Protein AF-A0A966T305-F1 (afdb_monomer_lite)

pLDDT: mean 92.02, std 12.68, range [42.16, 98.62]

Sequence (146 aa):
TTRTPRRPPSGLQHDDQLLHWLQQVYAPIDRLLGQVINPFPAQLRALSADPYDDLLMEDFCQFLQQSQAKLEKVEQLYRSLAAPPSAQGFSLSVYHCLSQVQDALTELDRYTMGYVDSYLRDGREMIREAKRRRIRLQEERRRLEL

Radius of gyration: 20.03 Å; chains: 1; bounding box: 61×20×65 Å

Structure (mmCIF, N/CA/C/O backbone):
data_AF-A0A966T305-F1
#
_entry.id   AF-A0A966T305-F1
#
loop_
_atom_site.group_PDB
_atom_site.id
_atom_site.type_symbol
_atom_site.label_atom_id
_atom_site.label_alt_id
_atom_site.label_comp_id
_atom_site.label_asym_id
_atom_site.label_entity_id
_atom_site.label_seq_id
_atom_site.pdbx_PDB_ins_code
_atom_site.Cartn_x
_atom_site.Cartn_y
_atom_site.Cartn_z
_atom_site.occupancy
_atom_site.B_iso_or_equiv
_atom_site.auth_seq_id
_atom_site.auth_comp_id
_atom_site.auth_asym_id
_atom_site.auth_atom_id
_atom_site.pdbx_PDB_model_num
ATOM 1 N N . THR A 1 1 ? -44.939 3.328 42.242 1.00 48.66 1 THR A N 1
ATOM 2 C CA . THR A 1 1 ? -43.838 2.436 41.822 1.00 48.66 1 THR A CA 1
ATOM 3 C C . THR A 1 1 ? -43.278 2.933 40.508 1.00 48.66 1 THR A C 1
ATOM 5 O O . THR A 1 1 ? -43.838 2.634 39.463 1.00 48.66 1 THR A O 1
ATOM 8 N N . THR A 1 2 ? -42.236 3.762 40.543 1.00 42.16 2 THR A N 1
ATOM 9 C CA . THR A 1 2 ? -41.645 4.348 39.328 1.00 42.16 2 THR A CA 1
ATOM 10 C C . THR A 1 2 ? -40.404 3.539 38.974 1.00 42.16 2 THR A C 1
ATOM 12 O O . THR A 1 2 ? -39.433 3.520 39.724 1.00 42.16 2 THR A O 1
ATOM 15 N N . ARG A 1 3 ? -40.480 2.782 37.878 1.00 46.00 3 ARG A N 1
ATOM 16 C CA . ARG A 1 3 ? -39.428 1.869 37.421 1.00 46.00 3 ARG A CA 1
ATOM 17 C C . ARG A 1 3 ? -38.397 2.672 36.625 1.00 46.00 3 ARG A C 1
ATOM 19 O O . ARG A 1 3 ? -38.650 3.031 35.480 1.00 46.00 3 ARG A O 1
ATOM 26 N N . THR A 1 4 ? -37.261 2.980 37.242 1.00 52.81 4 THR A N 1
ATOM 27 C CA . THR A 1 4 ? -36.114 3.642 36.602 1.00 52.81 4 THR A CA 1
ATOM 28 C C . THR A 1 4 ? -35.628 2.814 35.401 1.00 52.81 4 THR A C 1
ATOM 30 O O . THR A 1 4 ? -35.483 1.595 35.542 1.00 52.81 4 THR A O 1
ATOM 33 N N . PRO A 1 5 ? -35.373 3.409 34.220 1.00 55.97 5 PRO A N 1
ATOM 34 C CA . PRO A 1 5 ? -34.831 2.667 33.091 1.00 55.97 5 PRO A CA 1
ATOM 35 C C . PRO A 1 5 ? -33.376 2.290 33.386 1.00 55.97 5 PRO A C 1
ATOM 37 O O . PRO A 1 5 ? -32.543 3.131 33.724 1.00 55.97 5 PRO A O 1
ATOM 40 N N . ARG A 1 6 ? -33.081 0.992 33.293 1.00 56.44 6 ARG A N 1
ATOM 41 C CA . ARG A 1 6 ? -31.749 0.414 33.488 1.00 56.44 6 ARG A CA 1
ATOM 42 C C . ARG A 1 6 ? -30.863 0.895 32.335 1.00 56.44 6 ARG A C 1
ATOM 44 O O . ARG A 1 6 ? -31.044 0.457 31.203 1.00 56.44 6 ARG A O 1
ATOM 51 N N . ARG A 1 7 ? -29.953 1.836 32.605 1.00 55.78 7 ARG A N 1
ATOM 52 C CA . ARG A 1 7 ? -28.942 2.283 31.636 1.00 55.78 7 ARG A CA 1
ATOM 53 C C . ARG A 1 7 ? -28.098 1.053 31.262 1.00 55.78 7 ARG A C 1
ATOM 55 O O . ARG A 1 7 ? -27.622 0.386 32.186 1.00 55.78 7 ARG A O 1
ATOM 62 N N . PRO A 1 8 ? -27.953 0.694 29.974 1.00 54.78 8 PRO A N 1
ATOM 63 C CA . PRO A 1 8 ? -27.052 -0.388 29.596 1.00 54.78 8 PRO A CA 1
ATOM 64 C C . PRO A 1 8 ? -25.635 -0.048 30.088 1.00 54.78 8 PRO A C 1
ATOM 66 O O . PRO A 1 8 ? -25.285 1.137 30.149 1.00 54.78 8 PRO A O 1
ATOM 69 N N . PRO A 1 9 ? -24.836 -1.045 30.503 1.00 54.09 9 PRO A N 1
ATOM 70 C CA . PRO A 1 9 ? -23.483 -0.793 30.968 1.00 54.09 9 PRO A CA 1
ATOM 71 C C . PRO A 1 9 ? -22.689 -0.204 29.803 1.00 54.09 9 PRO A C 1
ATOM 73 O O . PRO A 1 9 ? -22.627 -0.787 28.723 1.00 54.09 9 PRO A O 1
ATOM 76 N N . SER A 1 10 ? -22.112 0.974 30.024 1.00 62.09 10 SER A N 1
ATOM 77 C CA . SER A 1 10 ? -21.387 1.743 29.015 1.00 62.09 10 SER A CA 1
ATOM 78 C C . SER A 1 10 ? -20.313 0.922 28.297 1.00 62.09 10 SER A C 1
ATOM 80 O O . SER A 1 10 ? -20.098 1.162 27.120 1.00 62.09 10 SER A O 1
ATOM 82 N N . GLY A 1 11 ? -19.696 -0.073 28.947 1.00 62.91 11 GLY A N 1
ATOM 83 C CA . GLY A 1 11 ? -18.688 -0.954 28.337 1.00 62.91 11 GLY A CA 1
ATOM 84 C C . GLY A 1 11 ? -19.159 -1.681 27.070 1.00 62.91 11 GLY A C 1
ATOM 85 O O . GLY A 1 11 ? -18.491 -1.584 26.051 1.00 62.91 11 GLY A O 1
ATOM 86 N N . LEU A 1 12 ? -20.354 -2.287 27.080 1.00 66.12 12 LEU A N 1
ATOM 87 C CA . LEU A 1 12 ? -20.874 -3.038 25.921 1.00 66.12 12 LEU A CA 1
ATOM 88 C C . LEU A 1 12 ? -21.051 -2.148 24.679 1.00 66.12 12 LEU A C 1
ATOM 90 O O . LEU A 1 12 ? -20.764 -2.563 23.565 1.00 66.12 12 LEU A O 1
ATOM 94 N N . GLN A 1 13 ? -21.468 -0.894 24.874 1.00 71.44 13 GLN A N 1
ATOM 95 C CA . GLN A 1 13 ? -21.659 0.054 23.772 1.00 71.44 13 GLN A CA 1
ATOM 96 C C . GLN A 1 13 ? -20.336 0.529 23.152 1.00 71.44 13 GLN A C 1
ATOM 98 O O . GLN A 1 13 ? -20.300 0.831 21.960 1.00 71.44 13 GLN A O 1
ATOM 103 N N . HIS A 1 14 ? -19.259 0.613 23.941 1.00 75.31 14 HIS A N 1
ATOM 104 C CA . HIS A 1 14 ? -17.938 0.983 23.424 1.00 75.31 14 HIS A CA 1
ATOM 105 C C . HIS A 1 14 ? -17.327 -0.162 22.607 1.00 75.31 14 HIS A C 1
ATOM 107 O O . HIS A 1 14 ? -16.736 0.098 21.557 1.00 75.31 14 HIS A O 1
ATOM 113 N N . ASP A 1 15 ? -17.525 -1.406 23.046 1.00 81.31 15 ASP A N 1
ATOM 114 C CA . ASP A 1 15 ? -17.073 -2.599 22.324 1.00 81.31 15 ASP A CA 1
ATOM 115 C C . ASP A 1 15 ? -17.834 -2.763 20.998 1.00 81.31 15 ASP A C 1
ATOM 117 O O . ASP A 1 15 ? -17.219 -2.991 19.955 1.00 81.31 15 ASP A O 1
ATOM 121 N N . ASP A 1 16 ? -19.151 -2.522 20.993 1.00 88.44 16 ASP A N 1
ATOM 122 C CA . ASP A 1 16 ? -19.966 -2.528 19.771 1.00 88.44 16 ASP A CA 1
ATOM 123 C C . ASP A 1 16 ? -19.510 -1.453 18.767 1.00 88.44 16 ASP A C 1
ATOM 125 O O . ASP A 1 16 ? -19.398 -1.717 17.565 1.00 88.44 16 ASP A O 1
ATOM 129 N N . GLN A 1 17 ? -19.200 -0.239 19.241 1.00 91.38 17 GLN A N 1
ATOM 130 C CA . GLN A 1 17 ? -18.709 0.846 18.384 1.00 91.38 17 GLN A CA 1
ATOM 131 C C . GLN A 1 17 ? -17.326 0.527 17.794 1.00 91.38 17 GLN A C 1
ATOM 133 O O . GLN A 1 17 ? -17.070 0.829 16.623 1.00 91.38 17 GLN A O 1
ATOM 138 N N . LEU A 1 18 ? -16.446 -0.093 18.586 1.00 92.50 18 LEU A N 1
ATOM 139 C CA . LEU A 1 18 ? -15.132 -0.553 18.143 1.00 92.50 18 LEU A CA 1
ATOM 140 C C . LEU A 1 18 ? -15.253 -1.625 17.062 1.00 92.50 18 LEU A C 1
ATOM 142 O O . LEU A 1 18 ? -14.681 -1.465 15.982 1.00 92.50 18 LEU A O 1
ATOM 146 N N . LEU A 1 19 ? -16.026 -2.682 17.318 1.00 93.25 19 LEU A N 1
ATOM 147 C CA . LEU A 1 19 ? -16.243 -3.766 16.361 1.00 93.25 19 LEU A CA 1
ATOM 148 C C . LEU A 1 19 ? -16.861 -3.250 15.061 1.00 93.25 19 LEU A C 1
ATOM 150 O O . LEU A 1 19 ? -16.399 -3.601 13.974 1.00 93.25 19 LEU A O 1
ATOM 154 N N . HIS A 1 20 ? -17.854 -2.365 15.162 1.00 94.69 20 HIS A N 1
ATOM 155 C CA . HIS A 1 20 ? -18.473 -1.745 13.999 1.00 94.69 20 HIS A CA 1
ATOM 156 C C . HIS A 1 20 ? -17.455 -0.949 13.170 1.00 94.69 20 HIS A C 1
ATOM 158 O O . HIS A 1 20 ? -17.374 -1.128 11.954 1.00 94.69 20 HIS A O 1
ATOM 164 N N . TRP A 1 21 ? -16.625 -0.116 13.807 1.00 96.25 21 TRP A N 1
ATOM 165 C CA . TRP A 1 21 ? -15.585 0.637 13.102 1.00 96.25 21 TRP A CA 1
ATOM 166 C C . TRP A 1 21 ? -14.530 -0.286 12.470 1.00 96.25 21 TRP A C 1
ATOM 168 O O . TRP A 1 21 ? -14.159 -0.097 11.309 1.00 96.25 21 TRP A O 1
ATOM 178 N N . LEU A 1 22 ? -14.099 -1.338 13.174 1.00 96.06 22 LEU A N 1
ATOM 179 C CA . LEU A 1 22 ? -13.148 -2.316 12.638 1.00 96.06 22 LEU A CA 1
ATOM 180 C C . LEU A 1 22 ? -13.691 -3.028 11.391 1.00 96.06 22 LEU A C 1
ATOM 182 O O . LEU A 1 22 ? -12.944 -3.254 10.438 1.00 96.06 22 LEU A O 1
ATOM 186 N N . GLN A 1 23 ? -14.980 -3.364 11.378 1.00 95.94 23 GLN A N 1
ATOM 187 C CA . GLN A 1 23 ? -15.622 -4.059 10.262 1.00 95.94 23 GLN A CA 1
ATOM 188 C C . GLN A 1 23 ? -15.908 -3.141 9.071 1.00 95.94 23 GLN A C 1
ATOM 190 O O . GLN A 1 23 ? -15.674 -3.543 7.933 1.00 95.94 23 GLN A O 1
ATOM 195 N N . GLN A 1 24 ? -16.415 -1.931 9.318 1.00 96.81 24 GLN A N 1
ATOM 196 C CA . GLN A 1 24 ? -16.859 -1.020 8.257 1.00 96.81 24 GLN A CA 1
ATOM 197 C C . GLN A 1 24 ? -15.719 -0.178 7.672 1.00 96.81 24 GLN A C 1
ATOM 199 O O . GLN A 1 24 ? -15.748 0.152 6.490 1.00 96.81 24 GLN A O 1
ATOM 204 N N . VAL A 1 25 ? -14.704 0.152 8.478 1.00 97.38 25 VAL A N 1
ATOM 205 C CA . VAL A 1 25 ? -13.590 1.021 8.068 1.00 97.38 25 VAL A CA 1
ATOM 206 C C . VAL A 1 25 ? -12.314 0.214 7.898 1.00 97.38 25 VAL A C 1
ATOM 208 O O . VAL A 1 25 ? -11.794 0.092 6.789 1.00 97.38 25 VAL A O 1
ATOM 211 N N . TYR A 1 26 ? -11.799 -0.370 8.981 1.00 97.62 26 TYR A N 1
ATOM 212 C CA . TYR A 1 26 ? -10.453 -0.940 8.957 1.00 97.62 26 TYR A CA 1
ATOM 213 C C . TYR A 1 26 ? -10.330 -2.185 8.068 1.00 97.62 26 TYR A C 1
ATOM 215 O O . TYR A 1 26 ? -9.388 -2.277 7.286 1.00 97.62 26 TYR A O 1
ATOM 223 N N . ALA A 1 27 ? -11.254 -3.145 8.147 1.00 97.69 27 ALA A N 1
ATOM 224 C CA . ALA A 1 27 ? -11.143 -4.386 7.381 1.00 97.69 27 ALA A CA 1
ATOM 225 C C . ALA A 1 27 ? -11.144 -4.157 5.848 1.00 97.69 27 ALA A C 1
ATOM 227 O O . ALA A 1 27 ? -10.285 -4.728 5.164 1.00 97.69 27 ALA A O 1
ATOM 228 N N . PRO A 1 28 ? -12.015 -3.295 5.281 1.00 98.31 28 PRO A N 1
ATOM 229 C CA . PRO A 1 28 ? -11.923 -2.890 3.879 1.00 98.31 28 PRO A CA 1
ATOM 230 C C . PRO A 1 28 ? -10.607 -2.182 3.536 1.00 98.31 28 PRO A C 1
ATOM 232 O O . PRO A 1 28 ? -10.013 -2.476 2.495 1.00 98.31 28 PRO A O 1
ATOM 235 N N . ILE A 1 29 ? -10.116 -1.304 4.418 1.00 98.56 29 ILE A N 1
ATOM 236 C CA . ILE A 1 29 ? -8.833 -0.612 4.238 1.00 98.56 29 ILE A CA 1
ATOM 237 C C . ILE A 1 29 ? -7.673 -1.609 4.191 1.00 98.56 29 ILE A C 1
ATOM 239 O O . ILE A 1 29 ? -6.886 -1.580 3.246 1.00 98.56 29 ILE A O 1
ATOM 243 N N . ASP A 1 30 ? -7.576 -2.530 5.153 1.00 98.50 30 ASP A N 1
ATOM 244 C CA . ASP A 1 30 ? -6.504 -3.530 5.195 1.00 98.50 30 ASP A CA 1
ATOM 245 C C . ASP A 1 30 ? -6.492 -4.397 3.931 1.00 98.50 30 ASP A C 1
ATOM 247 O O . ASP A 1 30 ? -5.423 -4.714 3.397 1.00 98.50 30 ASP A O 1
ATOM 251 N N . ARG A 1 31 ? -7.675 -4.752 3.414 1.00 98.50 31 ARG A N 1
ATOM 252 C CA . ARG A 1 31 ? -7.807 -5.492 2.156 1.00 98.50 31 ARG A CA 1
ATOM 253 C C . ARG A 1 31 ? -7.272 -4.687 0.972 1.00 98.50 31 ARG A C 1
ATOM 255 O O . ARG A 1 31 ? -6.495 -5.233 0.188 1.00 98.50 31 ARG A O 1
ATOM 262 N N . LEU A 1 32 ? -7.673 -3.424 0.830 1.00 98.62 32 LEU A N 1
ATOM 263 C CA . LEU A 1 32 ? -7.237 -2.560 -0.274 1.00 98.62 32 LEU A CA 1
ATOM 264 C C . LEU A 1 32 ? -5.732 -2.278 -0.213 1.00 98.62 32 LEU A C 1
ATOM 266 O O . LEU A 1 32 ? -5.047 -2.430 -1.223 1.00 98.62 32 LEU A O 1
ATOM 270 N N . LEU A 1 33 ? -5.194 -1.979 0.972 1.00 98.50 33 LEU A N 1
ATOM 271 C CA . LEU A 1 33 ? -3.750 -1.835 1.179 1.00 98.50 33 LEU A CA 1
ATOM 272 C C . LEU A 1 33 ? -3.006 -3.120 0.798 1.00 98.50 33 LEU A C 1
ATOM 274 O O . LEU A 1 33 ? -1.971 -3.068 0.138 1.00 98.50 33 LEU A O 1
ATOM 278 N N . GLY A 1 34 ? -3.551 -4.290 1.143 1.00 98.38 34 GLY A N 1
ATOM 279 C CA . GLY A 1 34 ? -2.997 -5.579 0.730 1.00 98.38 34 GLY A CA 1
ATOM 280 C C . GLY A 1 34 ? -2.967 -5.772 -0.790 1.00 98.38 34 GLY A C 1
ATOM 281 O O . GLY A 1 34 ? -1.996 -6.318 -1.311 1.00 98.38 34 GLY A O 1
ATOM 282 N N . GLN A 1 35 ? -3.988 -5.299 -1.508 1.00 98.31 35 GLN A N 1
ATOM 283 C CA . GLN A 1 35 ? -4.053 -5.360 -2.975 1.00 98.31 35 GLN A CA 1
ATOM 284 C C . GLN A 1 35 ? -3.048 -4.436 -3.673 1.00 98.31 35 GLN A C 1
ATOM 286 O O . GLN A 1 35 ? -2.744 -4.669 -4.838 1.00 98.31 35 GLN A O 1
ATOM 291 N N . VAL A 1 36 ? -2.530 -3.419 -2.983 1.00 98.25 36 VAL A N 1
ATOM 292 C CA . VAL A 1 36 ? -1.468 -2.537 -3.496 1.00 98.25 36 VAL A CA 1
ATOM 293 C C . VAL A 1 36 ? -0.086 -3.069 -3.103 1.00 98.25 36 VAL A C 1
ATOM 295 O O . VAL A 1 36 ? 0.784 -3.259 -3.948 1.00 98.25 36 VAL A O 1
ATOM 298 N N . ILE A 1 37 ? 0.115 -3.379 -1.820 1.00 98.38 37 ILE A N 1
ATOM 299 C CA . ILE A 1 37 ? 1.431 -3.729 -1.268 1.00 98.38 37 ILE A CA 1
ATOM 300 C C . ILE A 1 37 ? 1.895 -5.124 -1.714 1.00 98.38 37 ILE A C 1
ATOM 302 O O . ILE A 1 37 ? 3.080 -5.328 -1.981 1.00 98.38 37 ILE A O 1
ATOM 306 N N . ASN A 1 38 ? 0.999 -6.117 -1.760 1.00 97.94 38 ASN A N 1
ATOM 307 C CA . ASN A 1 38 ? 1.408 -7.507 -1.992 1.00 97.94 38 ASN A CA 1
ATOM 308 C C . ASN A 1 38 ? 1.863 -7.794 -3.434 1.00 97.94 38 ASN A C 1
ATOM 310 O O . ASN A 1 38 ? 2.838 -8.534 -3.576 1.00 97.94 38 ASN A O 1
ATOM 314 N N . PRO A 1 39 ? 1.223 -7.247 -4.490 1.00 97.81 39 PRO A N 1
ATOM 315 C CA . PRO A 1 39 ? 1.677 -7.462 -5.866 1.00 97.81 39 PRO A CA 1
ATOM 316 C C . PRO A 1 39 ? 2.970 -6.716 -6.213 1.00 97.81 39 PRO A C 1
ATOM 318 O O . PRO A 1 39 ? 3.681 -7.134 -7.125 1.00 97.81 39 PRO A O 1
ATOM 321 N N . PHE A 1 40 ? 3.310 -5.655 -5.471 1.00 97.12 40 PHE A N 1
ATOM 322 C CA . PHE A 1 40 ? 4.425 -4.760 -5.788 1.00 97.12 40 PHE A CA 1
ATOM 323 C C . PHE A 1 40 ? 5.767 -5.465 -6.075 1.00 97.12 40 PHE A C 1
ATOM 325 O O . PHE A 1 40 ? 6.388 -5.159 -7.091 1.00 97.12 40 PHE A O 1
ATOM 332 N N . PRO A 1 41 ? 6.230 -6.457 -5.282 1.00 96.31 41 PRO A N 1
ATOM 333 C CA . PRO A 1 41 ? 7.487 -7.139 -5.582 1.00 96.31 41 PRO A CA 1
ATOM 334 C C . PRO A 1 41 ? 7.473 -7.903 -6.909 1.00 96.31 41 PRO A C 1
ATOM 336 O O . PRO A 1 41 ? 8.530 -8.092 -7.496 1.00 96.31 41 PRO A O 1
ATOM 339 N N . ALA A 1 42 ? 6.314 -8.395 -7.356 1.00 97.19 42 ALA A N 1
ATOM 340 C CA . ALA A 1 42 ? 6.199 -9.078 -8.642 1.00 97.19 42 ALA A CA 1
ATOM 341 C C . ALA A 1 42 ? 6.228 -8.079 -9.802 1.00 97.19 42 ALA A C 1
ATOM 343 O O . ALA A 1 42 ? 6.963 -8.304 -10.755 1.00 97.19 42 ALA A O 1
ATOM 344 N N . GLN A 1 43 ? 5.512 -6.962 -9.662 1.00 97.69 43 GLN A N 1
ATOM 345 C CA . GLN A 1 43 ? 5.498 -5.862 -10.631 1.00 97.69 43 GLN A CA 1
ATOM 346 C C . GLN A 1 43 ? 6.900 -5.285 -10.844 1.00 97.69 43 GLN A C 1
ATOM 348 O O . GLN A 1 43 ? 7.383 -5.195 -11.965 1.00 97.69 43 GLN A O 1
ATOM 353 N N . LEU A 1 44 ? 7.616 -5.017 -9.749 1.00 94.81 44 LEU A N 1
ATOM 354 C CA . LEU A 1 44 ? 8.984 -4.518 -9.827 1.00 94.81 44 LEU A CA 1
ATOM 355 C C . LEU A 1 44 ? 9.951 -5.535 -10.457 1.00 94.81 44 LEU A C 1
ATOM 357 O O . LEU A 1 44 ? 10.851 -5.149 -11.195 1.00 94.81 44 LEU A O 1
ATOM 361 N N . ARG A 1 45 ? 9.783 -6.834 -10.168 1.00 96.44 45 ARG A N 1
ATOM 362 C CA . ARG A 1 45 ? 10.595 -7.884 -10.804 1.00 96.44 45 ARG A CA 1
ATOM 363 C C . ARG A 1 45 ? 10.346 -7.965 -12.308 1.00 96.44 45 ARG A C 1
ATOM 365 O O . ARG A 1 45 ? 11.312 -8.153 -13.037 1.00 96.44 45 ARG A O 1
ATOM 372 N N . ALA A 1 46 ? 9.092 -7.836 -12.743 1.00 96.88 46 ALA A N 1
ATOM 373 C CA . ALA A 1 46 ? 8.746 -7.818 -14.160 1.00 96.88 46 ALA A CA 1
ATOM 374 C C . ALA A 1 46 ? 9.441 -6.645 -14.865 1.00 96.88 46 ALA A C 1
ATOM 376 O O . ALA A 1 46 ? 10.227 -6.880 -15.774 1.00 96.88 46 ALA A O 1
ATOM 377 N N . LEU A 1 47 ? 9.274 -5.421 -14.349 1.00 95.88 47 LEU A N 1
ATOM 378 C CA . LEU A 1 47 ? 9.921 -4.227 -14.902 1.00 95.88 47 LEU A CA 1
ATOM 379 C C . LEU A 1 47 ? 11.455 -4.317 -14.907 1.00 95.88 47 LEU A C 1
ATOM 381 O O . LEU A 1 47 ? 12.106 -3.836 -15.824 1.00 95.88 47 LEU A O 1
ATOM 385 N N . SER A 1 48 ? 12.057 -4.962 -13.902 1.00 92.88 48 SER A N 1
ATOM 386 C CA . SER A 1 48 ? 13.518 -5.089 -13.824 1.00 92.88 48 SER A CA 1
ATOM 387 C C . SER A 1 48 ? 14.145 -5.986 -14.899 1.00 92.88 48 SER A C 1
ATOM 389 O O . SER A 1 48 ? 15.371 -6.037 -14.973 1.00 92.88 48 SER A O 1
ATOM 391 N N . ALA A 1 49 ? 13.339 -6.709 -15.689 1.00 94.69 49 ALA A N 1
ATOM 392 C CA . ALA A 1 49 ? 13.841 -7.487 -16.818 1.00 94.69 49 ALA A CA 1
ATOM 393 C C . ALA A 1 49 ? 14.389 -6.576 -17.927 1.00 94.69 49 ALA A C 1
ATOM 395 O O . ALA A 1 49 ? 15.478 -6.839 -18.432 1.00 94.69 49 ALA A O 1
ATOM 396 N N . ASP A 1 50 ? 13.665 -5.500 -18.241 1.00 95.19 50 ASP A N 1
ATOM 397 C CA . ASP A 1 50 ? 14.121 -4.394 -19.081 1.00 95.19 50 ASP A CA 1
ATOM 398 C C . ASP A 1 50 ? 13.307 -3.125 -18.750 1.00 95.19 50 ASP A C 1
ATOM 400 O O . ASP A 1 50 ? 12.150 -3.013 -19.155 1.00 95.19 50 ASP A O 1
ATOM 404 N N . PRO A 1 51 ? 13.873 -2.160 -18.001 1.00 90.94 51 PRO A N 1
ATOM 405 C CA . PRO A 1 51 ? 13.158 -0.942 -17.629 1.00 90.94 51 PRO A CA 1
ATOM 406 C C . PRO A 1 51 ? 12.803 -0.025 -18.800 1.00 90.94 51 PRO A C 1
ATOM 408 O O . PRO A 1 51 ? 11.996 0.878 -18.607 1.00 90.94 51 PRO A O 1
ATOM 411 N N . TYR A 1 52 ? 13.423 -0.209 -19.969 1.00 92.56 52 TYR A N 1
ATOM 412 C CA . TYR A 1 52 ? 13.176 0.600 -21.165 1.00 92.56 52 TYR A CA 1
ATOM 413 C C . TYR A 1 52 ? 12.242 -0.090 -22.164 1.00 92.56 52 TYR A C 1
ATOM 415 O O . TYR A 1 52 ? 11.964 0.475 -23.219 1.00 92.56 52 TYR A O 1
ATOM 423 N N . ASP A 1 53 ? 11.767 -1.298 -21.852 1.00 97.06 53 ASP A N 1
ATOM 424 C CA . ASP A 1 53 ? 10.735 -1.964 -22.637 1.00 97.06 53 ASP A CA 1
ATOM 425 C C . ASP A 1 53 ? 9.383 -1.273 -22.407 1.00 97.06 53 ASP A C 1
ATOM 427 O O . ASP A 1 53 ? 8.885 -1.189 -21.279 1.00 97.06 53 ASP A O 1
ATOM 431 N N . ASP A 1 54 ? 8.791 -0.774 -23.494 1.00 96.12 54 ASP A N 1
ATOM 432 C CA . ASP A 1 54 ? 7.551 0.002 -23.453 1.00 96.12 54 ASP A CA 1
ATOM 433 C C . ASP A 1 54 ? 6.380 -0.792 -22.853 1.00 96.12 54 ASP A C 1
ATOM 435 O O . ASP A 1 54 ? 5.561 -0.214 -22.139 1.00 96.12 54 ASP A O 1
ATOM 439 N N . LEU A 1 55 ? 6.302 -2.109 -23.090 1.00 97.69 55 LEU A N 1
ATOM 440 C CA . LEU A 1 55 ? 5.216 -2.948 -22.573 1.00 97.69 55 LEU A CA 1
ATOM 441 C C . LEU A 1 55 ? 5.377 -3.184 -21.071 1.00 97.69 55 LEU A C 1
ATOM 443 O O . LEU A 1 55 ? 4.411 -3.063 -20.319 1.00 97.69 55 LEU A O 1
ATOM 447 N N . LEU A 1 56 ? 6.597 -3.479 -20.614 1.00 97.69 56 LEU A N 1
ATOM 448 C CA . LEU A 1 56 ? 6.877 -3.637 -19.185 1.00 97.69 56 LEU A CA 1
ATOM 449 C C . LEU A 1 56 ? 6.636 -2.332 -18.416 1.00 97.69 56 LEU A C 1
ATOM 451 O O . LEU A 1 56 ? 6.117 -2.364 -17.295 1.00 97.69 56 LEU A O 1
ATOM 455 N N . MET A 1 57 ? 6.989 -1.191 -19.012 1.00 97.38 57 MET A N 1
ATOM 456 C CA . MET A 1 57 ? 6.708 0.121 -18.436 1.00 97.38 57 MET A CA 1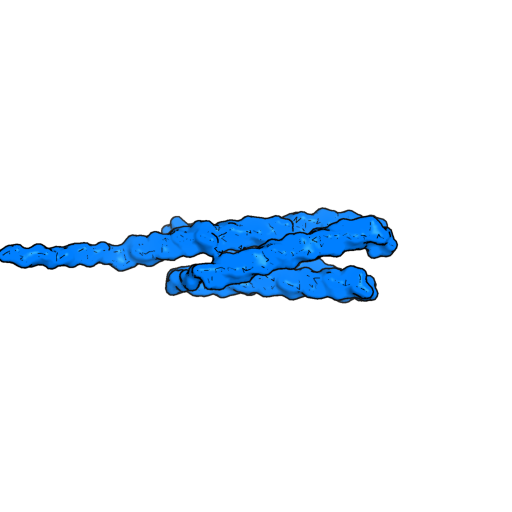
ATOM 457 C C . MET A 1 57 ? 5.205 0.423 -18.426 1.00 97.38 57 MET A C 1
ATOM 459 O O . MET A 1 57 ? 4.690 0.870 -17.402 1.00 97.38 57 MET A O 1
ATOM 463 N N . GLU A 1 58 ? 4.480 0.148 -19.514 1.00 97.94 58 GLU A N 1
ATOM 464 C CA . GLU A 1 58 ? 3.025 0.332 -19.586 1.00 97.94 58 GLU A CA 1
ATOM 465 C C . GLU A 1 58 ? 2.296 -0.506 -18.525 1.00 97.94 58 GLU A C 1
ATOM 467 O O . GLU A 1 58 ? 1.470 0.032 -17.781 1.00 97.94 58 GLU A O 1
ATOM 472 N N . ASP A 1 59 ? 2.657 -1.783 -18.378 1.00 98.25 59 ASP A N 1
ATOM 473 C CA . ASP A 1 59 ? 2.114 -2.673 -17.346 1.00 98.25 59 ASP A CA 1
ATOM 474 C C . ASP A 1 59 ? 2.362 -2.113 -15.934 1.00 98.25 59 ASP A C 1
ATOM 476 O O . ASP A 1 59 ? 1.468 -2.109 -15.074 1.00 98.25 59 ASP A O 1
ATOM 480 N N . PHE A 1 60 ? 3.569 -1.593 -15.684 1.00 98.06 60 PHE A N 1
ATOM 481 C CA . PHE A 1 60 ? 3.914 -0.993 -14.399 1.00 98.06 60 PHE A CA 1
ATOM 482 C C . PHE A 1 60 ? 3.130 0.302 -14.137 1.00 98.06 60 PHE A C 1
ATOM 484 O O . PHE A 1 60 ? 2.561 0.465 -13.053 1.00 98.06 60 PHE A O 1
ATOM 491 N N . CYS A 1 61 ? 3.022 1.191 -15.126 1.00 98.12 61 CYS A N 1
ATOM 492 C CA . CYS A 1 61 ? 2.200 2.403 -15.070 1.00 98.12 61 CYS A CA 1
ATOM 493 C C . CYS A 1 61 ? 0.726 2.074 -14.798 1.00 98.12 61 CYS A C 1
ATOM 495 O O . CYS A 1 61 ? 0.094 2.685 -13.930 1.00 98.12 61 CYS A O 1
ATOM 497 N N . GLN A 1 62 ? 0.180 1.058 -15.472 1.00 98.50 62 GLN A N 1
ATOM 498 C CA . GLN A 1 62 ? -1.186 0.599 -15.247 1.00 98.50 62 GLN A CA 1
ATOM 499 C C . GLN A 1 62 ? -1.369 0.098 -13.807 1.00 98.50 62 GLN A C 1
ATOM 501 O O . GLN A 1 62 ? -2.365 0.420 -13.147 1.00 98.50 62 GLN A O 1
ATOM 506 N N . PHE A 1 63 ? -0.399 -0.653 -13.280 1.00 98.56 63 PHE A N 1
ATOM 507 C CA . PHE A 1 63 ? -0.400 -1.070 -11.882 1.00 98.56 63 PHE A CA 1
ATOM 508 C C . PHE A 1 63 ? -0.387 0.128 -10.915 1.00 98.56 63 PHE A C 1
ATOM 510 O O . PHE A 1 63 ? -1.146 0.119 -9.935 1.00 98.56 63 PHE A O 1
ATOM 517 N N . LEU A 1 64 ? 0.420 1.165 -11.175 1.00 98.38 64 LEU A N 1
ATOM 518 C CA . LEU A 1 64 ? 0.450 2.384 -10.358 1.00 98.38 64 LEU A CA 1
ATOM 519 C C . LEU A 1 64 ? -0.903 3.105 -10.385 1.00 98.38 64 LEU A C 1
ATOM 521 O O . LEU A 1 64 ? -1.463 3.377 -9.321 1.00 98.38 64 LEU A O 1
ATOM 525 N N . GLN A 1 65 ? -1.489 3.311 -11.566 1.00 98.44 65 GLN A N 1
ATOM 526 C CA . GLN A 1 65 ? -2.797 3.955 -11.724 1.00 98.44 65 GLN A CA 1
ATOM 527 C C . GLN A 1 65 ? -3.904 3.190 -10.981 1.00 98.44 65 GLN A C 1
ATOM 529 O O . GLN A 1 65 ? -4.688 3.759 -10.216 1.00 98.44 65 GLN A O 1
ATOM 534 N N . GLN A 1 66 ? -3.950 1.866 -11.144 1.00 98.56 66 GLN A N 1
ATOM 535 C CA . GLN A 1 66 ? -4.905 1.022 -10.427 1.00 98.56 66 GLN A CA 1
ATOM 536 C C . GLN A 1 66 ? -4.673 1.027 -8.913 1.00 98.56 66 GLN A C 1
ATOM 538 O O . GLN A 1 66 ? -5.603 0.737 -8.153 1.00 98.56 66 GLN A O 1
ATOM 543 N N . SER A 1 67 ? -3.442 1.257 -8.462 1.00 98.56 67 SER A N 1
ATOM 544 C CA . SER A 1 67 ? -3.102 1.354 -7.044 1.00 98.56 67 SER A CA 1
ATOM 545 C C . SER A 1 67 ? -3.558 2.688 -6.463 1.00 98.56 67 SER A C 1
ATOM 547 O O . SER A 1 67 ? -4.211 2.681 -5.421 1.00 98.56 67 SER A O 1
ATOM 549 N N . GLN A 1 68 ? -3.336 3.800 -7.169 1.00 98.38 68 GLN A N 1
ATOM 550 C CA . GLN A 1 68 ? -3.830 5.128 -6.786 1.00 98.38 68 GLN A CA 1
ATOM 551 C C . GLN A 1 68 ? -5.358 5.125 -6.614 1.00 98.38 68 GLN A C 1
ATOM 553 O O . GLN A 1 68 ? -5.853 5.476 -5.544 1.00 98.38 68 GLN A O 1
ATOM 558 N N . ALA A 1 69 ? -6.105 4.563 -7.572 1.00 98.44 69 ALA A N 1
ATOM 559 C CA . ALA A 1 69 ? -7.566 4.437 -7.474 1.00 98.44 69 ALA A CA 1
ATOM 560 C C . ALA A 1 69 ? -8.040 3.589 -6.271 1.00 98.44 69 ALA A C 1
ATOM 562 O O . ALA A 1 69 ? -9.152 3.761 -5.764 1.00 98.44 69 ALA A O 1
ATOM 563 N N . LYS A 1 70 ? -7.225 2.637 -5.792 1.00 98.56 70 LYS A N 1
ATOM 564 C CA . LYS A 1 70 ? -7.519 1.903 -4.548 1.00 98.56 70 LYS A CA 1
ATOM 565 C C . LYS A 1 70 ? -7.237 2.763 -3.318 1.00 98.56 70 LYS A C 1
ATOM 567 O O . LYS A 1 70 ? -8.005 2.676 -2.363 1.00 98.56 70 LYS A O 1
ATOM 572 N N . LEU A 1 71 ? -6.182 3.578 -3.329 1.00 98.31 71 LEU A N 1
ATOM 573 C CA . LEU A 1 71 ? -5.858 4.469 -2.211 1.00 98.31 71 LEU A CA 1
ATOM 574 C C . LEU A 1 71 ? -6.890 5.587 -2.044 1.00 98.31 71 LEU A C 1
ATOM 576 O O . LEU A 1 71 ? -7.254 5.887 -0.914 1.00 98.31 71 LEU A O 1
ATOM 580 N N . GLU A 1 72 ? -7.459 6.108 -3.130 1.00 98.25 72 GLU A N 1
ATOM 581 C CA . GLU A 1 72 ? -8.599 7.036 -3.059 1.00 98.25 72 GLU A CA 1
ATOM 582 C C . GLU A 1 72 ? -9.790 6.414 -2.311 1.00 98.25 72 GLU A C 1
ATOM 584 O O . GLU A 1 72 ? -10.395 7.035 -1.437 1.00 98.25 72 GLU A O 1
ATOM 589 N N . LYS A 1 73 ? -10.098 5.138 -2.586 1.00 98.25 73 LYS A N 1
ATOM 590 C CA . LYS A 1 73 ? -11.141 4.404 -1.849 1.00 98.25 73 LYS A CA 1
ATOM 591 C C . LYS A 1 73 ? -10.767 4.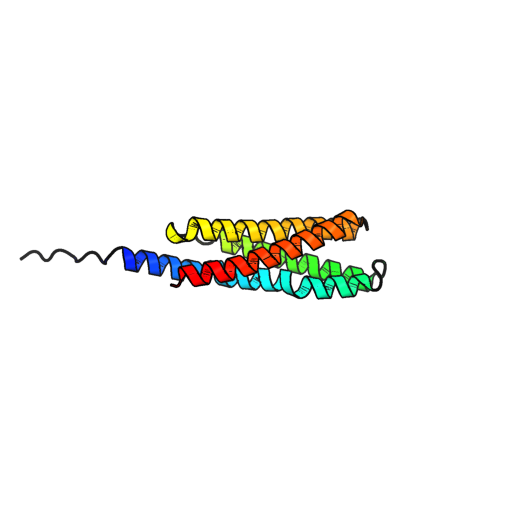202 -0.383 1.00 98.25 73 LYS A C 1
ATOM 593 O O . LYS A 1 73 ? -11.639 4.279 0.479 1.00 98.25 73 LYS A O 1
ATOM 598 N N . VAL A 1 74 ? -9.490 3.950 -0.086 1.00 98.25 74 VAL A N 1
ATOM 599 C CA . VAL A 1 74 ? -8.997 3.858 1.296 1.00 98.25 74 VAL A CA 1
ATOM 600 C C . VAL A 1 74 ? -9.202 5.182 2.034 1.00 98.25 74 VAL A C 1
ATOM 602 O O . VAL A 1 74 ? -9.690 5.159 3.161 1.00 98.25 74 VAL A O 1
ATOM 605 N N . GLU A 1 75 ? -8.905 6.326 1.415 1.00 97.81 75 GLU A N 1
ATOM 606 C CA . GLU A 1 75 ? -9.149 7.642 2.019 1.00 97.81 75 GLU A CA 1
ATOM 607 C C . GLU A 1 75 ? -10.633 7.889 2.298 1.00 97.81 75 GLU A C 1
ATOM 609 O O . GLU A 1 75 ? -10.993 8.350 3.384 1.00 97.81 75 GLU A O 1
ATOM 614 N N . GLN A 1 76 ? -11.502 7.554 1.339 1.00 98.06 76 GLN A N 1
ATOM 615 C CA . GLN A 1 76 ? -12.952 7.672 1.503 1.00 98.06 76 GLN A CA 1
ATOM 616 C C . GLN A 1 76 ? -13.449 6.819 2.674 1.00 98.06 76 GLN A C 1
ATOM 618 O O . GLN A 1 76 ? -14.193 7.311 3.521 1.00 98.06 76 GLN A O 1
ATOM 623 N N . LEU A 1 77 ? -12.995 5.565 2.768 1.00 98.00 77 LEU A N 1
ATOM 624 C CA . LEU A 1 77 ? -13.317 4.674 3.884 1.00 98.00 77 LEU A CA 1
ATOM 625 C C . LEU A 1 77 ? -12.801 5.229 5.211 1.00 98.00 77 LEU A C 1
ATOM 627 O O . LEU A 1 77 ? -13.555 5.279 6.181 1.00 98.00 77 LEU A O 1
ATOM 631 N N . TYR A 1 78 ? -11.553 5.696 5.252 1.00 97.00 78 TYR A N 1
ATOM 632 C CA . TYR A 1 78 ? -10.936 6.236 6.463 1.00 97.00 78 TYR A CA 1
ATOM 633 C C . TYR A 1 78 ? -11.701 7.449 7.011 1.00 97.00 78 TYR A C 1
ATOM 635 O O . TYR A 1 78 ? -11.815 7.620 8.222 1.00 97.00 78 TYR A O 1
ATOM 643 N N . ARG A 1 79 ? -12.277 8.270 6.123 1.00 96.50 79 ARG A N 1
ATOM 644 C CA . ARG A 1 79 ? -13.087 9.445 6.482 1.00 96.50 79 ARG A CA 1
ATOM 645 C C . ARG A 1 79 ? -14.577 9.140 6.679 1.00 96.50 79 ARG A C 1
ATOM 647 O O . ARG A 1 79 ? -15.303 10.014 7.142 1.00 96.50 79 ARG A O 1
ATOM 654 N N . SER A 1 80 ? -15.039 7.935 6.338 1.00 96.62 80 SER A N 1
ATOM 655 C CA . SER A 1 80 ? -16.468 7.582 6.353 1.00 96.62 80 SER A CA 1
ATOM 656 C C . SER A 1 80 ? -17.065 7.490 7.760 1.00 96.62 80 SER A C 1
ATOM 658 O O . SER A 1 80 ? -18.245 7.781 7.949 1.00 96.62 80 SER A O 1
ATOM 660 N N . LEU A 1 81 ? -16.257 7.103 8.751 1.00 94.69 81 LEU A N 1
ATOM 661 C CA . LEU A 1 81 ? -16.682 6.960 10.137 1.00 94.69 81 LEU A CA 1
ATOM 662 C C . LEU A 1 81 ? -15.526 7.297 11.081 1.00 94.69 81 LEU A C 1
ATOM 664 O O . LEU A 1 81 ? -14.434 6.736 10.978 1.00 94.69 81 LEU A O 1
ATOM 668 N N . ALA A 1 82 ? -15.788 8.190 12.035 1.00 93.62 82 ALA A N 1
ATOM 669 C CA . ALA A 1 82 ? -14.807 8.578 13.041 1.00 93.62 82 ALA A CA 1
ATOM 670 C C . ALA A 1 82 ? -14.394 7.383 13.915 1.00 93.62 82 ALA A C 1
ATOM 672 O O . ALA A 1 82 ? -15.236 6.586 14.340 1.00 93.62 82 ALA A O 1
ATOM 673 N N . ALA A 1 83 ? -13.098 7.289 14.214 1.00 94.31 83 ALA A N 1
ATOM 674 C CA . ALA A 1 83 ? -12.579 6.262 15.104 1.00 94.31 83 ALA A CA 1
ATOM 675 C C . ALA A 1 83 ? -13.103 6.464 16.540 1.00 94.31 83 ALA A C 1
ATOM 677 O O . ALA A 1 83 ? -13.051 7.587 17.060 1.00 94.31 83 ALA A O 1
ATOM 678 N N . PRO A 1 84 ? -13.583 5.404 17.216 1.00 93.94 84 PRO A N 1
ATOM 679 C CA . PRO A 1 84 ? -13.950 5.494 18.623 1.00 93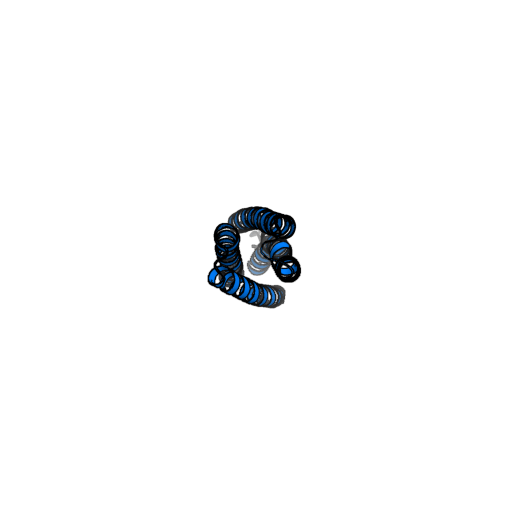.94 84 PRO A CA 1
ATOM 680 C C . PRO A 1 84 ? -12.723 5.823 19.490 1.00 93.94 84 PRO A C 1
ATOM 682 O O . PRO A 1 84 ? -11.595 5.525 19.088 1.00 93.94 84 PRO A O 1
ATOM 685 N N . PRO A 1 85 ? -12.905 6.395 20.698 1.00 91.94 85 PRO A N 1
ATOM 686 C CA . PRO A 1 85 ? -11.797 6.746 21.591 1.00 91.94 85 PRO A CA 1
ATOM 687 C C . PRO A 1 85 ? -10.819 5.591 21.858 1.00 91.94 85 PRO A C 1
ATOM 689 O O . PRO A 1 85 ? -9.610 5.806 21.879 1.00 91.94 85 PRO A O 1
ATOM 692 N N . SER A 1 86 ? -11.330 4.361 21.978 1.00 90.69 86 SER A N 1
ATOM 693 C CA . SER A 1 86 ? -10.536 3.141 22.177 1.00 90.69 86 SER A CA 1
ATOM 694 C C . SER A 1 86 ? -9.623 2.785 20.995 1.00 90.69 86 SER A C 1
ATOM 696 O O . SER A 1 86 ? -8.629 2.092 21.189 1.00 90.69 86 SER A O 1
ATOM 698 N N . ALA A 1 87 ? -9.912 3.281 19.787 1.00 93.94 87 ALA A N 1
ATOM 699 C CA . ALA A 1 87 ? -9.160 2.992 18.566 1.00 93.94 87 ALA A CA 1
ATOM 700 C C . ALA A 1 87 ? -8.377 4.192 18.016 1.00 93.94 87 ALA A C 1
ATOM 702 O O . ALA A 1 87 ? -7.813 4.084 16.933 1.00 93.94 87 ALA A O 1
ATOM 703 N N . GLN A 1 88 ? -8.307 5.331 18.714 1.00 94.19 88 GLN A N 1
ATOM 704 C CA . GLN A 1 88 ? -7.648 6.541 18.190 1.00 94.19 88 GLN A CA 1
ATOM 705 C C . GLN A 1 88 ? -6.179 6.301 17.810 1.00 94.19 88 GLN A C 1
ATOM 707 O O . GLN A 1 88 ? -5.763 6.631 16.699 1.00 94.19 88 GLN A O 1
ATOM 712 N N . GLY A 1 89 ? -5.409 5.652 18.691 1.00 95.50 89 GLY A N 1
ATOM 713 C CA . GLY A 1 89 ? -4.016 5.296 18.401 1.00 95.50 89 GLY A CA 1
ATOM 714 C C . GLY A 1 89 ? -3.893 4.342 17.210 1.00 95.50 89 GLY A C 1
ATOM 715 O O . GLY A 1 89 ? -3.059 4.544 16.332 1.00 95.50 89 GLY A O 1
ATOM 716 N N . PHE A 1 90 ? -4.786 3.357 17.128 1.00 96.69 90 PHE A N 1
ATOM 717 C CA . PHE A 1 90 ? -4.822 2.408 16.019 1.00 96.69 90 PHE A CA 1
ATOM 718 C C . PHE A 1 90 ? -5.201 3.077 14.687 1.00 96.69 90 PHE A C 1
ATOM 720 O O . PHE A 1 90 ? -4.560 2.838 13.666 1.00 96.69 90 PHE A O 1
ATOM 727 N N . SER A 1 91 ? -6.183 3.981 14.691 1.00 97.00 91 SER A N 1
ATOM 728 C CA . SER A 1 91 ? -6.569 4.782 13.525 1.00 97.00 91 SER A CA 1
ATOM 729 C C . SER A 1 91 ? -5.399 5.620 13.011 1.00 97.00 91 SER A C 1
ATOM 731 O O . SER A 1 91 ? -5.169 5.682 11.805 1.00 97.00 91 SER A O 1
ATOM 733 N N . LEU A 1 92 ? -4.613 6.214 13.912 1.00 97.19 92 LEU A N 1
ATOM 734 C CA . LEU A 1 92 ? -3.414 6.960 13.536 1.00 97.19 92 LEU A CA 1
ATOM 735 C C . LEU A 1 92 ? -2.353 6.048 12.895 1.00 97.19 92 LEU A C 1
ATOM 737 O O . LEU A 1 92 ? -1.780 6.402 11.864 1.00 97.19 92 LEU A O 1
ATOM 741 N N . SER A 1 93 ? -2.136 4.845 13.437 1.00 97.69 93 SER A N 1
ATOM 742 C CA . SER A 1 93 ? -1.273 3.835 12.806 1.00 97.69 93 SER A CA 1
ATOM 743 C C . SER A 1 93 ? -1.753 3.472 11.390 1.00 97.69 93 SER A C 1
ATOM 745 O O . SER A 1 93 ? -0.928 3.328 10.482 1.00 97.69 93 SER A O 1
ATOM 747 N N . VAL A 1 94 ? -3.073 3.353 11.177 1.00 97.94 94 VAL A N 1
ATOM 748 C CA . VAL A 1 94 ? -3.673 3.099 9.852 1.00 97.94 94 VAL A CA 1
ATOM 749 C C . VAL A 1 94 ? -3.365 4.249 8.896 1.00 97.94 94 VAL A C 1
ATOM 751 O O . VAL A 1 94 ? -2.889 4.001 7.787 1.00 97.94 94 VAL A O 1
ATOM 754 N N . TYR A 1 95 ? -3.555 5.494 9.337 1.00 97.81 95 TYR A N 1
ATOM 755 C CA . TYR A 1 95 ? -3.230 6.682 8.547 1.00 97.81 95 TYR A CA 1
ATOM 756 C C . TYR A 1 95 ? -1.751 6.728 8.148 1.00 97.81 95 TYR A C 1
ATOM 758 O O . TYR A 1 95 ? -1.430 6.942 6.982 1.00 97.81 95 TYR A O 1
ATOM 766 N N . HIS A 1 96 ? -0.835 6.454 9.079 1.00 98.12 96 HIS A N 1
ATOM 767 C CA . HIS A 1 96 ? 0.594 6.419 8.766 1.00 98.12 96 HIS A CA 1
ATOM 768 C C . HIS A 1 96 ? 0.955 5.326 7.759 1.00 98.12 96 HIS A C 1
ATOM 770 O O . HIS A 1 96 ? 1.844 5.521 6.933 1.00 98.12 96 HIS A O 1
ATOM 776 N N . CYS A 1 97 ? 0.286 4.170 7.814 1.00 98.31 97 CYS A N 1
ATOM 777 C CA . CYS A 1 97 ? 0.474 3.137 6.802 1.00 98.31 97 CYS A CA 1
ATOM 7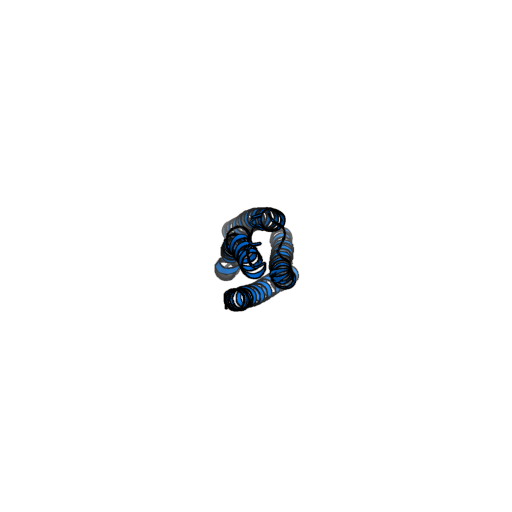78 C C . CYS A 1 97 ? -0.032 3.597 5.430 1.00 98.31 97 CYS A C 1
ATOM 780 O O . CYS A 1 97 ? 0.652 3.352 4.444 1.00 98.31 97 CYS A O 1
ATOM 782 N N . LEU A 1 98 ? -1.191 4.258 5.364 1.00 98.12 98 LEU A N 1
ATOM 783 C CA . LEU A 1 98 ? -1.731 4.814 4.122 1.00 98.12 98 LEU A CA 1
ATOM 784 C C . LEU A 1 98 ? -0.786 5.859 3.515 1.00 98.12 98 LEU A C 1
ATOM 786 O O . LEU A 1 98 ? -0.379 5.692 2.369 1.00 98.12 98 LEU A O 1
ATOM 790 N N . SER A 1 99 ? -0.389 6.867 4.299 1.00 97.88 99 SER A N 1
ATOM 791 C CA . SER A 1 99 ? 0.516 7.944 3.864 1.00 97.88 99 SER A CA 1
ATOM 792 C C . SER A 1 99 ? 1.810 7.379 3.281 1.00 97.88 99 SER A C 1
ATOM 794 O O . SER A 1 99 ? 2.201 7.746 2.183 1.00 97.88 99 SER A O 1
ATOM 796 N N . GLN A 1 100 ? 2.417 6.394 3.951 1.00 98.38 100 GLN A N 1
ATOM 797 C CA . GLN A 1 100 ? 3.631 5.741 3.457 1.00 98.38 100 GLN A CA 1
ATOM 798 C C . GLN A 1 100 ? 3.442 5.109 2.067 1.00 98.38 100 GLN A C 1
ATOM 800 O O . GLN A 1 100 ? 4.356 5.142 1.247 1.00 98.38 100 GLN A O 1
ATOM 805 N N . VAL A 1 101 ? 2.284 4.493 1.798 1.00 98.56 101 VAL A N 1
ATOM 806 C CA . VAL A 1 101 ? 2.007 3.901 0.479 1.00 98.56 101 VAL A CA 1
ATOM 807 C C . VAL A 1 101 ? 1.786 4.999 -0.563 1.00 98.56 101 VAL A C 1
ATOM 809 O O . VAL A 1 101 ? 2.245 4.846 -1.689 1.00 98.56 101 VAL A O 1
ATOM 812 N N . GLN A 1 102 ? 1.127 6.103 -0.206 1.00 98.56 102 GLN A N 1
ATOM 813 C CA . GLN A 1 102 ? 0.913 7.243 -1.108 1.00 98.56 102 GLN A CA 1
ATOM 814 C C . GLN A 1 102 ? 2.229 7.911 -1.514 1.00 98.56 102 GLN A C 1
ATOM 816 O O . GLN A 1 102 ? 2.454 8.146 -2.703 1.00 98.56 102 GLN A O 1
ATOM 821 N N . ASP A 1 103 ? 3.117 8.140 -0.548 1.00 98.38 103 ASP A N 1
ATOM 822 C CA . ASP A 1 103 ? 4.453 8.685 -0.797 1.00 98.38 103 ASP A CA 1
ATOM 823 C C . ASP A 1 103 ? 5.237 7.751 -1.728 1.00 98.38 103 ASP A C 1
ATOM 825 O O . ASP A 1 103 ? 5.807 8.185 -2.728 1.00 98.38 103 ASP A O 1
ATOM 829 N N . ALA A 1 104 ? 5.165 6.440 -1.476 1.00 98.31 104 ALA A N 1
ATOM 830 C CA . ALA A 1 104 ? 5.815 5.450 -2.322 1.00 98.31 104 ALA A CA 1
ATOM 831 C C . ALA A 1 104 ? 5.308 5.481 -3.770 1.00 98.31 104 ALA A C 1
ATOM 833 O O . ALA A 1 104 ? 6.115 5.457 -4.696 1.00 98.31 104 ALA A O 1
ATOM 834 N N . LEU A 1 105 ? 3.985 5.530 -3.977 1.00 98.12 105 LEU A N 1
ATOM 835 C CA . LEU A 1 105 ? 3.411 5.616 -5.323 1.00 98.12 105 LEU A CA 1
ATOM 836 C C . LEU A 1 105 ? 3.812 6.916 -6.024 1.00 98.12 105 LEU A C 1
ATOM 838 O O . LEU A 1 105 ? 4.049 6.884 -7.225 1.00 98.12 105 LEU A O 1
ATOM 842 N N . THR A 1 106 ? 3.936 8.022 -5.288 1.00 98.12 106 THR A N 1
ATOM 843 C CA . THR A 1 106 ? 4.374 9.314 -5.838 1.00 98.12 106 THR A CA 1
ATOM 844 C C . THR A 1 106 ? 5.806 9.246 -6.363 1.00 98.12 106 THR A C 1
ATOM 846 O O . THR A 1 106 ? 6.080 9.720 -7.464 1.00 98.12 106 THR A O 1
ATOM 849 N N . GLU A 1 107 ? 6.728 8.633 -5.616 1.00 98.19 107 GLU A N 1
ATOM 850 C CA . GLU A 1 107 ? 8.099 8.448 -6.106 1.00 98.19 107 GLU A CA 1
ATOM 851 C C . GLU A 1 107 ? 8.143 7.495 -7.309 1.00 98.19 107 GLU A C 1
ATOM 853 O O . GLU A 1 107 ? 8.818 7.761 -8.299 1.00 98.19 107 GLU A O 1
ATOM 858 N N . LEU A 1 108 ? 7.374 6.408 -7.287 1.00 97.88 108 LEU A N 1
ATOM 859 C CA . LEU A 1 108 ? 7.342 5.466 -8.409 1.00 97.88 108 LEU A CA 1
ATOM 860 C C . LEU A 1 108 ? 6.766 6.090 -9.684 1.00 97.88 108 LEU A C 1
ATOM 862 O O . LEU A 1 108 ? 7.277 5.819 -10.765 1.00 97.88 108 LEU A O 1
ATOM 866 N N . ASP A 1 109 ? 5.765 6.957 -9.564 1.00 96.94 109 ASP A N 1
ATOM 867 C CA . ASP A 1 109 ? 5.214 7.716 -10.687 1.00 96.94 109 ASP A CA 1
ATOM 868 C C . ASP A 1 109 ? 6.285 8.630 -11.309 1.00 96.94 109 ASP A C 1
ATOM 870 O O . ASP A 1 109 ? 6.553 8.556 -12.509 1.00 96.94 109 ASP A O 1
ATOM 874 N N . ARG A 1 110 ? 7.029 9.380 -10.480 1.00 97.31 110 ARG A N 1
ATOM 875 C CA . ARG A 1 110 ? 8.178 10.186 -10.938 1.00 97.31 110 ARG A CA 1
ATOM 876 C C . ARG A 1 110 ? 9.253 9.350 -11.624 1.00 97.31 110 ARG A C 1
ATOM 878 O O . ARG A 1 110 ? 9.863 9.815 -12.587 1.00 97.31 110 ARG A O 1
ATOM 885 N N . TYR A 1 111 ? 9.497 8.130 -11.141 1.00 96.94 111 TYR A N 1
ATOM 886 C CA . TYR A 1 111 ? 10.407 7.206 -11.809 1.00 96.94 111 TYR A CA 1
ATOM 887 C C . TYR A 1 111 ? 9.932 6.882 -13.230 1.00 96.94 111 TYR A C 1
ATOM 889 O O . TYR A 1 111 ? 10.736 6.993 -14.151 1.00 96.94 111 TYR A O 1
ATOM 897 N N . THR A 1 112 ? 8.647 6.571 -13.437 1.00 94.81 112 THR A N 1
ATOM 898 C CA . THR A 1 112 ? 8.123 6.253 -14.784 1.00 94.81 112 THR A CA 1
ATOM 899 C C . THR A 1 112 ? 8.251 7.412 -15.779 1.00 94.81 112 THR A C 1
ATOM 901 O O . THR A 1 112 ? 8.387 7.190 -16.977 1.00 94.81 112 THR A O 1
ATOM 904 N N . MET A 1 113 ? 8.276 8.656 -15.291 1.00 93.06 113 MET A N 1
ATOM 905 C CA . MET A 1 113 ? 8.413 9.847 -16.134 1.00 93.06 113 MET A CA 1
ATOM 906 C C . MET A 1 113 ? 9.865 10.214 -16.468 1.00 93.06 113 MET A C 1
ATOM 908 O O . MET A 1 113 ? 10.105 10.919 -17.447 1.00 93.06 113 MET A O 1
ATOM 912 N N . GLY A 1 114 ? 10.829 9.816 -15.632 1.00 90.50 114 GLY A N 1
ATOM 913 C CA . GLY A 1 114 ? 12.195 10.352 -15.687 1.00 90.50 114 GLY A CA 1
ATOM 914 C C . GLY A 1 114 ? 13.321 9.331 -15.575 1.00 90.50 114 GLY A C 1
ATOM 915 O O . GLY A 1 114 ? 14.480 9.719 -15.693 1.00 90.50 114 GLY A O 1
ATOM 916 N N . TYR A 1 115 ? 13.015 8.055 -15.326 1.00 91.50 115 TYR A N 1
ATOM 917 C CA . TYR A 1 115 ? 13.983 6.964 -15.156 1.00 91.50 115 TYR A CA 1
ATOM 918 C C . TYR A 1 115 ? 15.062 7.246 -14.096 1.00 91.50 115 TYR A C 1
ATOM 920 O O . TYR A 1 115 ? 16.163 6.702 -14.140 1.00 91.50 115 TYR A O 1
ATOM 928 N N . VAL A 1 116 ? 14.764 8.114 -13.124 1.00 93.38 116 VAL A N 1
ATOM 929 C CA . VAL A 1 116 ? 15.723 8.485 -12.081 1.00 93.38 116 VAL A CA 1
ATOM 930 C C . VAL A 1 116 ? 15.732 7.406 -10.999 1.00 93.38 116 VAL A C 1
ATOM 932 O O . VAL A 1 116 ? 14.791 7.278 -10.215 1.00 93.38 116 VAL A O 1
ATOM 935 N N . ASP A 1 117 ? 16.829 6.655 -10.921 1.00 91.25 117 ASP A N 1
ATOM 936 C CA . ASP A 1 117 ? 16.989 5.505 -10.019 1.00 91.25 117 ASP A CA 1
ATOM 937 C C . ASP A 1 117 ? 16.745 5.801 -8.532 1.00 91.25 117 ASP A C 1
ATOM 939 O O . ASP A 1 117 ? 16.379 4.895 -7.774 1.00 91.25 117 ASP A O 1
ATOM 943 N N . SER A 1 118 ? 16.957 7.044 -8.078 1.00 94.31 118 SER A N 1
ATOM 944 C CA . SER A 1 118 ? 16.680 7.421 -6.686 1.00 94.31 118 SER A CA 1
ATOM 945 C C . SER A 1 118 ? 15.202 7.252 -6.351 1.00 94.31 118 SER A C 1
ATOM 947 O O . SER A 1 118 ? 14.883 6.635 -5.341 1.00 94.31 118 SER A O 1
ATOM 949 N N . TYR A 1 119 ? 14.303 7.678 -7.241 1.00 96.25 119 TYR A N 1
ATOM 950 C CA . TYR A 1 119 ? 12.862 7.551 -7.038 1.00 96.25 119 TYR A CA 1
ATOM 951 C C . TYR A 1 119 ? 12.415 6.084 -6.974 1.00 96.25 119 TYR A C 1
ATOM 953 O O . TYR A 1 119 ? 11.633 5.703 -6.102 1.00 96.25 119 TYR A O 1
ATOM 961 N N . LEU A 1 120 ? 12.983 5.221 -7.826 1.00 94.50 120 LEU A N 1
ATOM 962 C CA . LEU A 1 120 ? 12.721 3.780 -7.781 1.00 94.50 120 LEU A CA 1
ATOM 963 C C . LEU A 1 120 ? 13.191 3.155 -6.463 1.00 94.50 120 LEU A C 1
ATOM 965 O O . LEU A 1 120 ? 12.494 2.331 -5.860 1.00 94.50 120 LEU A O 1
ATOM 969 N N . ARG A 1 121 ? 14.396 3.524 -6.017 1.00 95.56 121 ARG A N 1
ATOM 970 C CA . ARG A 1 121 ? 14.981 3.034 -4.766 1.00 95.56 121 ARG A CA 1
ATOM 971 C C . ARG A 1 121 ? 14.137 3.450 -3.567 1.00 95.56 121 ARG A C 1
ATOM 973 O O . ARG A 1 121 ? 13.845 2.591 -2.730 1.00 95.56 121 ARG A O 1
ATOM 980 N N . ASP A 1 122 ? 13.754 4.718 -3.513 1.00 97.00 122 ASP A N 1
ATOM 981 C CA . ASP A 1 122 ? 13.022 5.309 -2.399 1.00 97.00 122 ASP A CA 1
ATOM 982 C C . ASP A 1 122 ? 11.604 4.745 -2.338 1.00 97.00 122 ASP A C 1
ATOM 984 O O . ASP A 1 122 ? 11.220 4.173 -1.317 1.00 97.00 122 ASP A O 1
ATOM 988 N N . GLY A 1 123 ? 10.874 4.748 -3.459 1.00 97.19 123 GLY A N 1
ATOM 989 C CA . GLY A 1 123 ? 9.546 4.141 -3.546 1.00 97.19 123 GLY A CA 1
ATOM 990 C C . GLY A 1 123 ? 9.551 2.665 -3.131 1.00 97.19 123 GLY A C 1
ATOM 991 O O . GLY A 1 123 ? 8.693 2.214 -2.366 1.00 97.19 123 GLY A O 1
ATOM 992 N N . ARG A 1 124 ? 10.574 1.899 -3.534 1.00 96.88 124 ARG A N 1
ATOM 993 C CA . ARG A 1 124 ? 10.736 0.499 -3.109 1.00 96.88 124 ARG A CA 1
ATOM 994 C C . ARG A 1 124 ? 10.936 0.352 -1.600 1.00 96.88 124 ARG A C 1
ATOM 996 O O . ARG A 1 124 ? 10.367 -0.573 -1.011 1.00 96.88 124 ARG A O 1
ATOM 1003 N N . GLU A 1 125 ? 11.754 1.198 -0.977 1.00 98.12 125 GLU A N 1
ATOM 1004 C CA . GLU A 1 125 ? 11.957 1.140 0.475 1.00 98.12 125 GLU A CA 1
ATOM 1005 C C . GLU A 1 125 ? 10.689 1.555 1.223 1.00 98.12 125 GLU A C 1
ATOM 1007 O O . GLU A 1 125 ? 10.269 0.856 2.146 1.00 98.12 125 GLU A O 1
ATOM 1012 N N . MET A 1 126 ? 9.991 2.588 0.751 1.00 98.31 126 MET A N 1
ATOM 1013 C CA . MET A 1 126 ? 8.720 3.017 1.331 1.00 98.31 126 MET A CA 1
ATOM 1014 C C . MET A 1 126 ? 7.654 1.909 1.278 1.00 98.31 126 MET A C 1
ATOM 1016 O O . MET A 1 126 ? 6.985 1.664 2.284 1.00 98.31 126 MET A O 1
ATOM 1020 N N . ILE A 1 127 ? 7.527 1.153 0.175 1.00 97.94 127 ILE A N 1
ATOM 1021 C CA . ILE A 1 127 ? 6.615 -0.010 0.128 1.00 97.94 127 ILE A CA 1
ATOM 1022 C C . ILE A 1 127 ? 7.053 -1.113 1.102 1.00 97.94 127 ILE A C 1
ATOM 1024 O O . ILE A 1 127 ? 6.212 -1.750 1.748 1.00 97.94 127 ILE A O 1
ATOM 1028 N N . ARG A 1 128 ? 8.362 -1.356 1.249 1.00 97.81 128 ARG A N 1
ATOM 1029 C CA . ARG A 1 128 ? 8.877 -2.327 2.228 1.00 97.81 128 ARG A CA 1
ATOM 1030 C C . ARG A 1 128 ? 8.501 -1.916 3.654 1.00 97.81 128 ARG A C 1
ATOM 1032 O O . ARG A 1 128 ? 8.058 -2.765 4.433 1.00 97.81 128 ARG A O 1
ATOM 1039 N N . GLU A 1 129 ? 8.639 -0.642 3.995 1.00 98.00 129 GLU A N 1
ATOM 1040 C CA . GLU A 1 129 ? 8.226 -0.099 5.289 1.00 98.00 129 GLU A CA 1
ATOM 1041 C C . GLU A 1 129 ? 6.711 -0.165 5.486 1.00 98.00 129 GLU A C 1
ATOM 1043 O O . GLU A 1 129 ? 6.252 -0.623 6.536 1.00 98.00 129 GLU A O 1
ATOM 1048 N N . ALA A 1 130 ? 5.926 0.196 4.468 1.00 98.19 130 ALA A N 1
ATOM 1049 C CA . ALA A 1 130 ? 4.471 0.086 4.492 1.00 98.19 130 ALA A CA 1
ATOM 1050 C C . ALA A 1 130 ? 4.019 -1.357 4.749 1.00 98.19 130 ALA A C 1
ATOM 1052 O O . ALA A 1 130 ? 3.136 -1.597 5.572 1.00 98.19 130 ALA A O 1
ATOM 1053 N N . LYS A 1 131 ? 4.682 -2.348 4.137 1.00 98.12 131 LYS A N 1
ATOM 1054 C CA . LYS A 1 131 ? 4.416 -3.767 4.408 1.00 98.12 131 LYS A CA 1
ATOM 1055 C C . LYS A 1 131 ? 4.654 -4.125 5.876 1.00 98.12 131 LYS A C 1
ATOM 1057 O O . LYS A 1 131 ? 3.827 -4.808 6.476 1.00 98.12 131 LYS A O 1
ATOM 1062 N N . ARG A 1 132 ? 5.752 -3.649 6.475 1.00 98.06 132 ARG A N 1
ATOM 1063 C CA . ARG A 1 132 ? 6.036 -3.854 7.909 1.00 98.06 132 ARG A CA 1
ATOM 1064 C C . ARG A 1 132 ? 4.991 -3.166 8.793 1.00 98.06 132 ARG A C 1
ATOM 1066 O O . ARG A 1 132 ? 4.539 -3.757 9.769 1.00 98.06 132 ARG A O 1
ATOM 1073 N N . ARG A 1 133 ? 4.581 -1.937 8.455 1.00 97.56 133 ARG A N 1
ATOM 1074 C CA . ARG A 1 133 ? 3.503 -1.205 9.150 1.00 97.56 133 ARG A CA 1
ATOM 1075 C C . ARG A 1 133 ? 2.181 -1.970 9.086 1.00 97.56 133 ARG A C 1
ATOM 1077 O O . ARG A 1 133 ? 1.564 -2.166 10.124 1.00 97.56 133 ARG A O 1
ATOM 1084 N N . ARG A 1 134 ? 1.800 -2.484 7.916 1.00 97.94 134 ARG A N 1
ATOM 1085 C CA . ARG A 1 134 ? 0.583 -3.288 7.739 1.00 97.94 134 ARG A CA 1
ATOM 1086 C C . ARG A 1 134 ? 0.586 -4.569 8.574 1.00 97.94 134 ARG A C 1
ATOM 1088 O O . ARG A 1 134 ? -0.431 -4.898 9.170 1.00 97.94 134 ARG A O 1
ATOM 1095 N N . ILE A 1 135 ? 1.714 -5.274 8.660 1.00 97.81 135 ILE A N 1
ATOM 1096 C CA . ILE A 1 135 ? 1.827 -6.460 9.529 1.00 97.81 135 ILE A CA 1
ATOM 1097 C C . ILE A 1 135 ? 1.600 -6.069 10.998 1.00 97.81 135 ILE A C 1
ATOM 1099 O O . ILE A 1 135 ? 0.796 -6.702 11.676 1.00 97.81 135 ILE A O 1
ATOM 1103 N N . ARG A 1 136 ? 2.215 -4.972 11.462 1.00 96.81 136 ARG A N 1
ATOM 1104 C CA . ARG A 1 136 ? 1.984 -4.450 12.821 1.00 96.81 136 ARG A CA 1
ATOM 1105 C C . ARG A 1 136 ? 0.525 -4.061 13.062 1.00 96.81 136 ARG A C 1
ATOM 1107 O O . ARG A 1 136 ? -0.013 -4.403 14.105 1.00 96.81 136 ARG A O 1
ATOM 1114 N N . LEU A 1 137 ? -0.149 -3.448 12.088 1.00 97.00 137 LEU A N 1
ATOM 1115 C CA . LEU A 1 137 ? -1.585 -3.156 12.181 1.00 97.00 137 LEU A CA 1
ATOM 1116 C C . LEU A 1 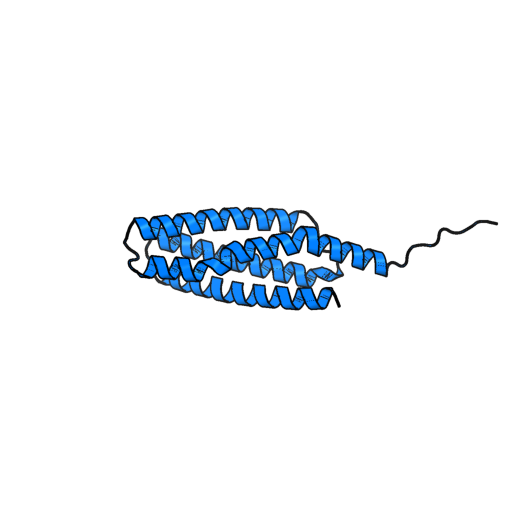137 ? -2.425 -4.422 12.373 1.00 97.00 137 LEU A C 1
ATOM 1118 O O . LEU A 1 137 ? -3.369 -4.439 13.158 1.00 97.00 137 LEU A O 1
ATOM 1122 N N . GLN A 1 138 ? -2.085 -5.510 11.686 1.00 96.25 138 GLN A N 1
ATOM 1123 C CA . GLN A 1 138 ? -2.790 -6.781 11.847 1.00 96.25 138 GLN A CA 1
ATOM 1124 C C . GLN A 1 138 ? -2.570 -7.386 13.239 1.00 96.25 138 GLN A C 1
ATOM 1126 O O . GLN A 1 138 ? -3.491 -7.987 13.790 1.00 96.25 138 GLN A O 1
ATOM 1131 N N . GLU A 1 139 ? -1.386 -7.207 13.820 1.00 95.31 139 GLU A N 1
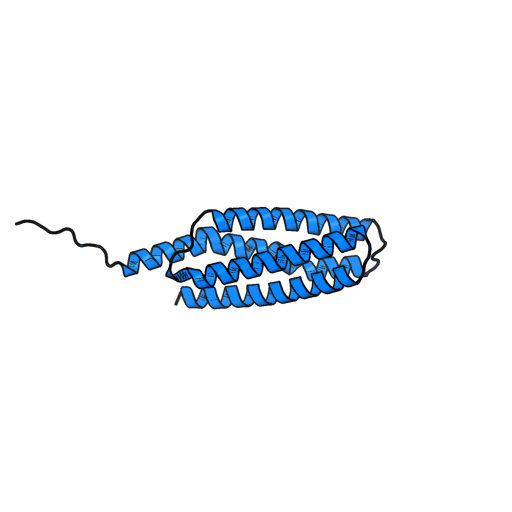ATOM 1132 C CA . GLU A 1 139 ? -1.082 -7.616 15.195 1.00 95.31 139 GLU A CA 1
ATOM 1133 C C . GLU A 1 139 ? -1.796 -6.737 16.230 1.00 95.31 139 GLU A C 1
ATOM 1135 O O . GLU A 1 139 ? -2.405 -7.265 17.157 1.00 95.31 139 GLU A O 1
ATOM 1140 N N . GLU A 1 140 ? -1.765 -5.413 16.061 1.00 93.75 140 GLU A N 1
ATOM 1141 C CA . GLU A 1 140 ? -2.466 -4.445 16.914 1.00 93.75 140 GLU A CA 1
ATOM 1142 C C . GLU A 1 140 ? -3.974 -4.701 16.911 1.00 93.75 140 GLU A C 1
ATOM 1144 O O . GLU A 1 140 ? -4.580 -4.793 17.976 1.00 93.75 140 GLU A O 1
ATOM 1149 N N . ARG A 1 141 ? -4.568 -4.934 15.734 1.00 92.88 141 ARG A N 1
ATOM 1150 C CA . ARG A 1 141 ? -5.986 -5.286 15.594 1.00 92.88 141 ARG A CA 1
ATOM 1151 C C . ARG A 1 141 ? -6.358 -6.518 16.422 1.00 92.88 141 ARG A C 1
ATOM 1153 O O . ARG A 1 141 ? -7.380 -6.501 17.094 1.00 92.88 141 ARG A O 1
ATOM 1160 N N . ARG A 1 142 ? -5.529 -7.570 16.421 1.00 90.44 142 ARG A N 1
ATOM 1161 C CA . ARG A 1 142 ? -5.787 -8.780 17.229 1.00 90.44 142 ARG A CA 1
ATOM 1162 C C . ARG A 1 142 ? -5.779 -8.499 18.731 1.00 90.44 142 ARG A C 1
ATOM 1164 O O . ARG A 1 142 ? -6.455 -9.204 19.462 1.00 90.44 142 ARG A O 1
ATOM 1171 N N . ARG A 1 143 ? -5.024 -7.497 19.192 1.00 87.62 143 ARG A N 1
ATOM 1172 C CA . ARG A 1 143 ? -4.991 -7.090 20.607 1.00 87.62 143 ARG A CA 1
ATOM 1173 C C . ARG A 1 143 ? -6.195 -6.244 21.014 1.00 87.62 143 ARG A C 1
ATOM 1175 O O . ARG A 1 143 ? -6.451 -6.143 22.199 1.00 87.62 143 ARG A O 1
ATOM 1182 N N . LEU A 1 144 ? -6.888 -5.626 20.055 1.00 82.44 144 LEU A N 1
ATOM 1183 C CA . LEU A 1 144 ? -8.116 -4.858 20.297 1.00 82.44 144 LEU A CA 1
ATOM 1184 C C . LEU A 1 144 ? -9.365 -5.749 20.387 1.00 82.44 144 LEU A C 1
ATOM 1186 O O . LEU A 1 144 ? -10.392 -5.298 20.877 1.00 82.44 144 LEU A O 1
ATOM 1190 N N . GLU A 1 145 ? -9.288 -6.982 19.879 1.00 65.69 145 GLU A N 1
ATOM 1191 C CA . GLU A 1 145 ? -10.355 -7.993 19.949 1.00 65.69 145 GLU A CA 1
ATOM 1192 C C . GLU A 1 145 ? -10.201 -8.934 21.175 1.00 65.69 145 GLU A C 1
ATOM 1194 O O . GLU A 1 145 ? -11.018 -9.840 21.343 1.00 65.69 145 GLU A O 1
ATOM 1199 N N . LEU A 1 146 ? -9.160 -8.739 22.005 1.00 53.44 146 LEU A N 1
ATOM 1200 C CA . LEU A 1 146 ? -8.853 -9.480 23.245 1.00 53.44 146 LEU A CA 1
ATOM 1201 C C . LEU A 1 146 ? -9.150 -8.626 24.482 1.00 53.44 146 LEU A C 1
ATOM 1203 O O . LEU A 1 146 ? -9.609 -9.218 25.484 1.00 53.44 146 LEU A O 1
#

Foldseek 3Di:
DDDDDDDPDVVVVLLVLQVVLCVQAVVLLLVLLCLLLVCVVVLVVQCVVDVPPPVSLVSSVVSLVVNVVSLVVNVCSLPVDDHRPLCPVLSVLSVVLSVLLVQLSVLVVVCSVPVPVVSVVSSVVSSVVSVVSSVVSVVVVVVSVD

Secondary structure (DSSP, 8-state):
------PPPHHHHHHHHHHHHIIIIIHHHHHHHHHHHTTHHHHHHHHTT-TT-HHHHHHHHHHHHHHHHHHHHHHHHHHHSPPPGGGHHHHHHHHHHHHHHHHHHHHHHHHHHH--HHHHHHHHHHHHHHHHHHHHHHHHHHHH--